Protein AF-A0A1S7RDI1-F1 (afdb_monomer_lite)

Foldseek 3Di:
DDDDDDDDFFADPVGDSAEPPADPVRNRYDCNCVRCCVVVDDDPDDVPPPPPPPDPPPPPPDDPPPDPDDDDDD

Radius of gyration: 29.31 Å; chains: 1; bounding box: 31×68×82 Å

Structure (mmCIF, N/CA/C/O backbone):
data_AF-A0A1S7RDI1-F1
#
_entry.id   AF-A0A1S7RDI1-F1
#
loop_
_atom_site.group_PDB
_atom_site.id
_atom_site.type_symbol
_atom_site.label_atom_id
_atom_site.label_alt_id
_atom_site.label_comp_id
_atom_site.label_asym_id
_atom_site.label_entity_id
_atom_site.label_seq_id
_atom_site.pdbx_PDB_ins_code
_atom_site.Cartn_x
_atom_site.Cartn_y
_atom_site.Cartn_z
_atom_site.occupancy
_atom_site.B_iso_or_equiv
_atom_site.auth_seq_id
_atom_site.auth_comp_id
_atom_site.auth_asym_id
_atom_site.auth_atom_id
_atom_site.pdbx_PDB_model_num
ATOM 1 N N . MET A 1 1 ? 11.675 14.937 -21.716 1.00 84.88 1 MET A N 1
ATOM 2 C CA . MET A 1 1 ? 11.054 14.668 -20.399 1.00 84.88 1 MET A CA 1
ATOM 3 C C . MET A 1 1 ? 11.195 13.187 -20.076 1.00 84.88 1 MET A C 1
ATOM 5 O O . MET A 1 1 ? 10.896 12.388 -20.960 1.00 84.88 1 MET A O 1
ATOM 9 N N . PRO A 1 2 ? 11.664 12.805 -18.878 1.00 87.25 2 PRO A N 1
ATOM 10 C CA . PRO A 1 2 ? 11.699 11.404 -18.463 1.00 87.25 2 PRO A CA 1
ATOM 11 C C . PRO A 1 2 ? 10.283 10.864 -18.195 1.00 87.25 2 PRO A C 1
ATOM 13 O O . PRO A 1 2 ? 9.398 11.610 -17.779 1.00 87.25 2 PRO A O 1
ATOM 16 N N . LYS A 1 3 ? 10.065 9.566 -18.446 1.00 92.31 3 LYS A N 1
ATOM 17 C CA . LYS A 1 3 ? 8.770 8.893 -18.252 1.00 92.31 3 LYS A CA 1
ATOM 18 C C . LYS A 1 3 ? 8.752 8.195 -16.891 1.00 92.31 3 LYS A C 1
ATOM 20 O O . LYS A 1 3 ? 9.564 7.304 -16.654 1.00 92.31 3 LYS A O 1
ATOM 25 N N . VAL A 1 4 ? 7.836 8.597 -16.010 1.00 95.62 4 VAL A N 1
ATOM 26 C CA . VAL A 1 4 ? 7.664 7.982 -14.683 1.00 95.62 4 VAL A CA 1
ATOM 27 C C . VAL A 1 4 ? 6.883 6.677 -14.827 1.00 95.62 4 VAL A C 1
ATOM 29 O O . VAL A 1 4 ? 5.860 6.637 -15.508 1.00 95.62 4 VAL A O 1
ATOM 32 N N . VAL A 1 5 ? 7.376 5.603 -14.206 1.00 95.75 5 VAL A N 1
ATOM 33 C CA . VAL A 1 5 ? 6.751 4.273 -14.243 1.00 95.75 5 VAL A CA 1
ATOM 34 C C . VAL A 1 5 ? 6.757 3.669 -12.844 1.00 95.75 5 VAL A C 1
ATOM 36 O O . VAL A 1 5 ? 7.794 3.645 -12.186 1.00 95.75 5 VAL A O 1
ATOM 39 N N . VAL A 1 6 ? 5.616 3.121 -12.425 1.00 92.75 6 VAL A N 1
ATOM 40 C CA . VAL A 1 6 ? 5.464 2.367 -11.175 1.00 92.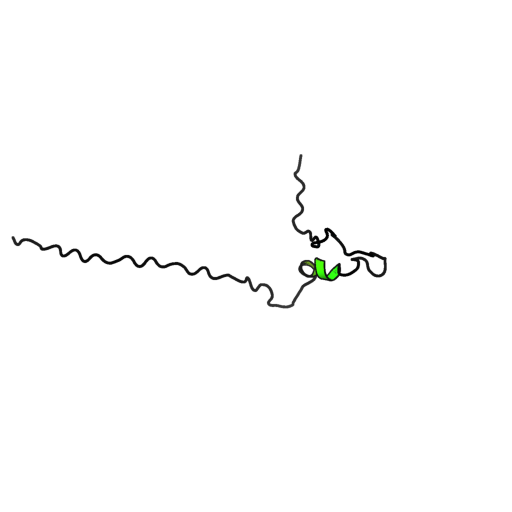75 6 VAL A CA 1
ATOM 41 C C . VAL A 1 6 ? 5.332 0.885 -11.519 1.00 92.75 6 VAL A C 1
ATOM 43 O O . VAL A 1 6 ? 4.491 0.515 -12.332 1.00 92.75 6 VAL A O 1
ATOM 46 N N . ARG A 1 7 ? 6.190 0.033 -10.945 1.00 90.38 7 ARG A N 1
ATOM 47 C CA . ARG A 1 7 ? 6.215 -1.418 -11.231 1.00 90.38 7 ARG A CA 1
ATOM 48 C C . ARG A 1 7 ? 5.797 -2.302 -10.060 1.00 90.38 7 ARG A C 1
ATOM 50 O O . ARG A 1 7 ? 5.577 -3.487 -10.263 1.00 90.38 7 ARG A O 1
ATOM 57 N N . ASN A 1 8 ? 5.727 -1.740 -8.858 1.00 89.62 8 ASN A N 1
ATOM 58 C CA . ASN A 1 8 ? 5.616 -2.501 -7.622 1.00 89.62 8 ASN A CA 1
ATOM 59 C C . ASN A 1 8 ? 4.541 -1.891 -6.721 1.00 89.62 8 ASN A C 1
ATOM 61 O O . ASN A 1 8 ? 4.842 -1.272 -5.704 1.00 89.62 8 ASN A O 1
ATOM 65 N N . PHE A 1 9 ? 3.295 -1.976 -7.179 1.00 91.38 9 PHE A N 1
ATOM 66 C CA . PHE A 1 9 ? 2.135 -1.376 -6.532 1.00 91.38 9 PHE A CA 1
ATOM 67 C C . PHE A 1 9 ? 1.040 -2.425 -6.375 1.00 91.38 9 PHE A C 1
ATOM 69 O O . PHE A 1 9 ? 0.847 -3.254 -7.267 1.00 91.38 9 PHE A O 1
ATOM 76 N N . ALA A 1 10 ? 0.336 -2.374 -5.251 1.00 91.62 10 ALA A N 1
ATOM 77 C CA . ALA A 1 10 ? -0.786 -3.243 -4.952 1.00 91.62 10 ALA A CA 1
ATOM 78 C C . ALA A 1 10 ? -2.039 -2.402 -4.730 1.00 91.62 10 ALA A C 1
ATOM 80 O O . ALA A 1 10 ? -1.977 -1.319 -4.154 1.00 91.62 10 ALA A O 1
ATOM 81 N N . ILE A 1 11 ? -3.168 -2.919 -5.199 1.00 94.00 11 ILE A N 1
ATOM 82 C CA . ILE A 1 11 ? -4.482 -2.336 -4.974 1.00 94.00 11 ILE A CA 1
ATOM 83 C C . ILE A 1 11 ? -5.455 -3.470 -4.689 1.00 94.00 11 ILE A C 1
ATOM 85 O O . ILE A 1 11 ? -5.410 -4.516 -5.344 1.00 94.00 11 ILE A O 1
ATOM 89 N N . SER A 1 12 ? -6.287 -3.297 -3.676 1.00 93.12 12 SER A N 1
ATOM 90 C CA . SER A 1 12 ? -7.361 -4.235 -3.382 1.00 93.12 12 SER A CA 1
ATOM 91 C C . SER A 1 12 ? -8.467 -4.147 -4.445 1.00 93.12 12 SER A C 1
ATOM 93 O O . SER A 1 12 ? -8.512 -3.213 -5.249 1.00 93.12 12 SER A O 1
ATOM 95 N N . LEU A 1 13 ? -9.377 -5.126 -4.472 1.00 93.81 13 LEU A N 1
ATOM 96 C CA . LEU A 1 13 ? -10.467 -5.173 -5.461 1.00 93.81 13 LEU A CA 1
ATOM 97 C C . LEU A 1 13 ? -11.426 -3.972 -5.356 1.00 93.81 13 LEU A C 1
ATOM 99 O O . LEU A 1 13 ? -12.008 -3.544 -6.347 1.00 93.81 13 LEU A O 1
ATOM 103 N N . ASP A 1 14 ? -11.564 -3.437 -4.152 1.00 92.62 14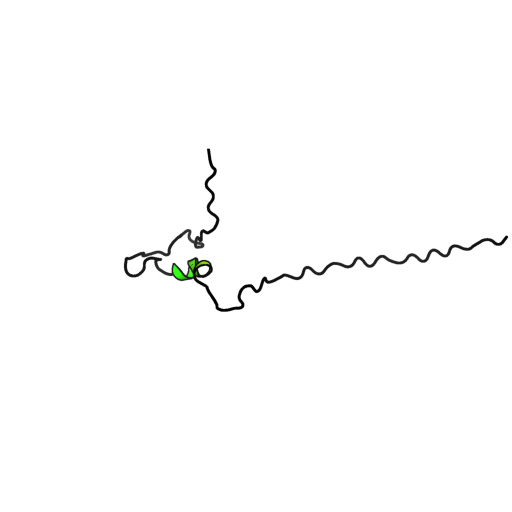 ASP A N 1
ATOM 104 C CA . ASP A 1 14 ? -12.335 -2.253 -3.779 1.00 92.62 14 ASP A CA 1
ATOM 105 C C . ASP A 1 14 ? -11.553 -0.933 -3.939 1.00 92.62 14 ASP A C 1
ATOM 107 O O . ASP A 1 14 ? -12.103 0.135 -3.685 1.00 92.62 14 ASP A O 1
ATOM 111 N N . GLY A 1 15 ? -10.308 -0.976 -4.432 1.00 95.12 15 GLY A N 1
ATOM 112 C CA . GLY A 1 15 ? -9.578 0.217 -4.875 1.00 95.12 15 GLY A CA 1
ATOM 113 C C . GLY A 1 15 ? -8.637 0.845 -3.844 1.00 95.12 15 GLY A C 1
ATOM 114 O O . GLY A 1 15 ? -8.204 1.982 -4.034 1.00 95.12 15 GLY A O 1
ATOM 115 N N . TYR A 1 16 ? -8.283 0.132 -2.776 1.00 95.06 16 TYR A N 1
ATOM 116 C CA . TYR A 1 16 ? -7.426 0.647 -1.712 1.00 95.06 16 TYR A CA 1
ATOM 117 C C . TYR A 1 16 ? -5.960 0.236 -1.895 1.00 95.06 16 TYR A C 1
ATOM 119 O O . TYR A 1 16 ? -5.650 -0.933 -2.116 1.00 95.06 16 TYR A O 1
ATOM 127 N N . GLY A 1 17 ? -5.044 1.204 -1.781 1.00 93.00 17 GLY A N 1
ATOM 128 C CA . GLY A 1 17 ? -3.593 0.955 -1.752 1.00 93.00 17 GLY A CA 1
ATOM 129 C C . GLY A 1 17 ? -3.066 0.594 -0.359 1.00 93.00 17 GLY A C 1
ATOM 130 O O . GLY A 1 17 ? -2.040 -0.057 -0.237 1.00 93.00 17 GLY A O 1
ATOM 131 N N . ALA A 1 18 ? -3.791 0.984 0.686 1.00 93.44 18 ALA A N 1
ATOM 132 C CA . ALA A 1 18 ? -3.651 0.546 2.069 1.00 93.44 18 ALA A CA 1
ATOM 133 C C . ALA A 1 18 ? -5.072 0.363 2.609 1.00 93.44 18 ALA A C 1
ATOM 135 O O . ALA A 1 18 ? -5.967 1.098 2.194 1.00 93.44 18 ALA A O 1
ATOM 136 N N . GLY A 1 19 ? -5.294 -0.625 3.469 1.00 93.44 19 GLY A N 1
ATOM 137 C CA . GLY A 1 19 ? -6.624 -0.955 3.969 1.00 93.44 19 GLY A CA 1
ATOM 138 C C . GLY A 1 19 ? -7.330 0.225 4.656 1.00 9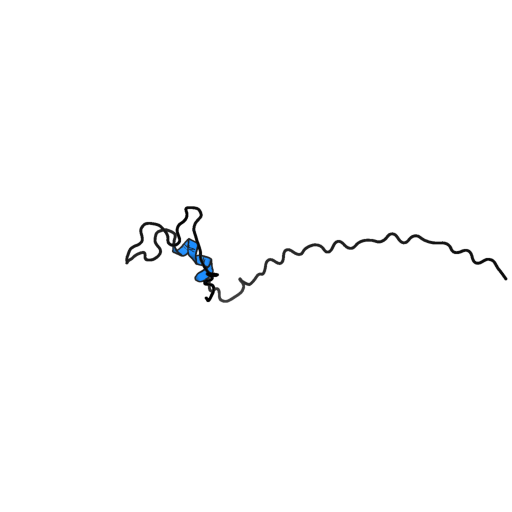3.44 19 GLY A C 1
ATOM 139 O O . GLY A 1 19 ? -6.678 1.200 5.038 1.00 93.44 19 GLY A O 1
ATOM 140 N N . PRO A 1 20 ? -8.659 0.157 4.838 1.00 94.25 20 PRO A N 1
ATOM 141 C CA . PRO A 1 20 ? -9.410 1.193 5.545 1.00 94.25 20 PRO A CA 1
ATOM 142 C C . PRO A 1 20 ? -8.962 1.332 7.0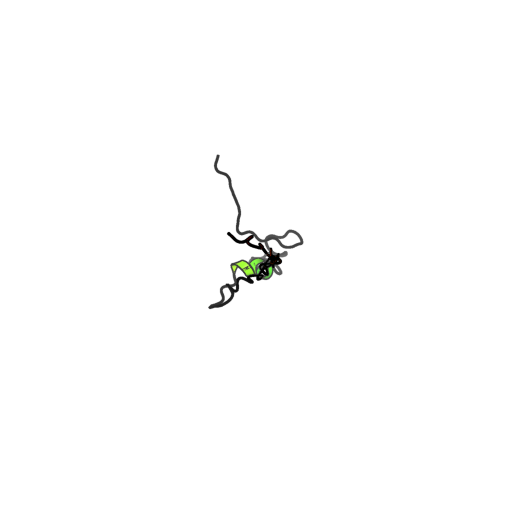11 1.00 94.25 20 PRO A C 1
ATOM 144 O O . PRO A 1 20 ? -8.311 0.443 7.563 1.00 94.25 20 PRO A O 1
ATOM 147 N N . ASP A 1 21 ? -9.322 2.450 7.646 1.00 94.50 21 ASP A N 1
ATOM 148 C CA . ASP A 1 21 ? -9.059 2.732 9.068 1.00 94.50 21 ASP A CA 1
ATOM 149 C C . ASP A 1 21 ? -7.566 2.731 9.454 1.00 94.50 21 ASP A C 1
ATOM 151 O O . ASP A 1 21 ? -7.148 2.140 10.455 1.00 94.50 21 ASP A O 1
ATOM 155 N N . GLN A 1 22 ? -6.739 3.409 8.649 1.00 95.81 22 GLN A N 1
ATOM 156 C CA . GLN A 1 22 ? -5.326 3.627 8.968 1.00 95.81 22 GLN A CA 1
ATOM 157 C C . GLN A 1 22 ? -5.165 4.464 10.246 1.00 95.81 22 GLN A C 1
ATOM 159 O O . GLN A 1 22 ? -5.808 5.500 10.424 1.00 95.81 22 GLN A O 1
ATOM 164 N N . SER A 1 23 ? -4.252 4.047 11.118 1.00 95.62 23 SER A N 1
ATOM 165 C CA . SER A 1 23 ? -3.894 4.763 12.346 1.00 95.62 23 SER A CA 1
ATOM 166 C C . SER A 1 23 ? -2.406 4.596 12.651 1.00 95.62 23 SER A C 1
ATOM 168 O O . SER A 1 23 ? -1.712 3.822 11.995 1.00 95.62 23 SER A O 1
ATOM 170 N N . LEU A 1 24 ? -1.893 5.291 13.670 1.00 95.25 24 LEU A N 1
ATOM 171 C CA . LEU A 1 24 ? -0.502 5.099 14.106 1.00 95.25 24 LEU A CA 1
ATOM 172 C C . LEU A 1 24 ? -0.239 3.666 14.589 1.00 95.25 24 LEU A C 1
ATOM 174 O O . LEU A 1 24 ? 0.869 3.160 14.444 1.00 95.25 24 LEU A O 1
ATOM 178 N N . GLN A 1 25 ? -1.258 3.017 15.155 1.00 93.69 25 GLN A N 1
ATOM 179 C CA . GLN A 1 25 ? -1.189 1.637 15.628 1.00 93.69 25 GLN A CA 1
ATOM 180 C C . GLN A 1 25 ? -1.412 0.627 14.495 1.00 93.69 25 GLN A C 1
ATOM 182 O O . GLN A 1 25 ? -0.909 -0.489 14.577 1.00 93.69 25 GLN A O 1
ATOM 187 N N . ASN A 1 26 ? -2.144 1.011 13.445 1.00 91.75 26 ASN A N 1
ATOM 188 C CA . ASN A 1 26 ? -2.411 0.186 12.270 1.00 91.75 26 ASN A CA 1
ATOM 189 C C . ASN A 1 26 ? -2.057 0.949 10.980 1.00 91.75 26 ASN A C 1
ATOM 191 O O . ASN A 1 26 ? -2.948 1.448 10.282 1.00 91.75 26 ASN A O 1
ATOM 195 N N . PRO A 1 27 ? -0.760 1.075 10.653 1.00 92.00 27 PRO A N 1
ATOM 196 C CA . PRO A 1 27 ? -0.304 1.980 9.600 1.00 92.00 27 PRO A CA 1
ATOM 197 C C . PRO A 1 27 ? -0.752 1.553 8.200 1.00 92.00 27 PRO A C 1
ATOM 199 O O . PRO A 1 27 ? -0.929 2.402 7.329 1.00 92.00 27 PRO A O 1
ATOM 202 N N . LEU A 1 28 ? -0.968 0.254 7.970 1.00 93.06 28 LEU A N 1
ATOM 203 C CA . LEU A 1 28 ? -1.456 -0.261 6.688 1.00 93.06 28 LEU A CA 1
ATOM 204 C C . LEU A 1 28 ? -2.981 -0.387 6.631 1.00 93.06 28 LEU A C 1
ATOM 206 O O . LEU A 1 28 ? -3.503 -0.726 5.573 1.00 93.06 28 LEU A O 1
ATOM 210 N N . GLY A 1 29 ? -3.693 -0.100 7.721 1.00 93.81 29 GLY A N 1
ATOM 211 C CA . GLY A 1 29 ? -5.140 -0.264 7.795 1.00 93.81 29 GLY A CA 1
ATOM 212 C C . GLY A 1 29 ? -5.583 -1.729 7.810 1.00 93.81 29 GLY A C 1
ATOM 213 O O . GLY A 1 29 ? -4.787 -2.674 7.772 1.00 93.81 29 GLY A O 1
ATOM 214 N N . VAL A 1 30 ? -6.888 -1.947 7.926 1.00 93.81 30 VAL A N 1
ATOM 215 C CA . VAL A 1 30 ? -7.486 -3.282 8.043 1.00 93.81 30 VAL A CA 1
ATOM 216 C C . VAL A 1 30 ? -7.209 -4.088 6.771 1.00 93.81 30 VAL A C 1
ATOM 218 O O . VAL A 1 30 ? -7.514 -3.642 5.672 1.00 93.81 30 VAL A O 1
ATOM 221 N N . LYS A 1 31 ? -6.625 -5.287 6.911 1.00 91.38 31 LYS A N 1
ATOM 222 C CA . LYS A 1 31 ? -6.169 -6.149 5.795 1.00 91.38 31 LYS A CA 1
ATOM 223 C C . LYS A 1 31 ? -5.076 -5.541 4.900 1.00 91.38 31 LYS A C 1
ATOM 225 O O . LYS A 1 31 ? -4.722 -6.135 3.881 1.00 91.38 31 LYS A O 1
ATOM 230 N N . GLY A 1 32 ? -4.472 -4.416 5.285 1.00 91.81 32 GLY A N 1
ATOM 231 C CA . GLY A 1 32 ? -3.377 -3.817 4.523 1.00 91.81 32 GLY A CA 1
ATOM 232 C C . GLY A 1 32 ? -2.136 -4.704 4.435 1.00 91.81 32 GLY A C 1
ATOM 233 O O . GLY A 1 32 ? -1.491 -4.763 3.392 1.00 91.81 32 GLY A O 1
ATOM 234 N N . GLU A 1 33 ? -1.826 -5.459 5.488 1.00 90.94 33 GLU A N 1
ATOM 235 C CA . GLU A 1 33 ? -0.736 -6.444 5.469 1.00 90.94 33 GLU A CA 1
ATOM 236 C C . GLU A 1 33 ? -1.025 -7.619 4.525 1.00 90.94 33 GLU A C 1
ATOM 238 O O . GLU A 1 33 ? -0.120 -8.108 3.850 1.00 90.94 33 GLU A O 1
ATOM 243 N N . GLU A 1 34 ? -2.290 -8.043 4.426 1.00 90.56 34 GLU A N 1
ATOM 244 C CA . GLU A 1 34 ? -2.724 -9.104 3.512 1.00 90.56 34 GLU A CA 1
ATOM 245 C C . GLU A 1 34 ? -2.518 -8.684 2.050 1.00 90.56 34 GLU A C 1
ATOM 247 O O . GLU A 1 34 ? -1.924 -9.432 1.267 1.00 90.56 34 GLU A O 1
ATOM 252 N N . LEU A 1 35 ? -2.903 -7.444 1.717 1.00 90.88 35 LEU A N 1
ATOM 253 C CA . LEU A 1 35 ? -2.679 -6.832 0.403 1.00 90.88 35 LEU A CA 1
ATOM 254 C C . LEU A 1 35 ? -1.189 -6.801 0.017 1.00 90.88 35 LEU A C 1
ATOM 256 O O . LEU A 1 35 ? -0.842 -6.969 -1.154 1.00 90.88 35 LEU A O 1
ATOM 260 N N . HIS A 1 36 ? -0.302 -6.621 0.996 1.00 91.38 36 HIS A N 1
ATOM 261 C CA . HIS A 1 36 ? 1.141 -6.496 0.790 1.00 91.38 36 HIS A CA 1
ATOM 262 C C . HIS A 1 36 ? 1.932 -7.774 1.088 1.00 91.38 36 HIS A C 1
ATOM 264 O O . HIS A 1 36 ? 3.164 -7.741 1.108 1.00 91.38 36 HIS A O 1
ATOM 270 N N . GLN A 1 37 ? 1.275 -8.927 1.256 1.00 88.69 37 GLN A N 1
ATOM 271 C CA . GLN A 1 37 ? 1.979 -10.189 1.518 1.00 88.69 37 GLN A CA 1
ATOM 272 C C . GLN A 1 37 ? 3.047 -10.512 0.468 1.00 88.69 37 GLN A C 1
ATOM 274 O O . GLN A 1 37 ? 4.064 -11.111 0.796 1.00 88.69 37 GLN A O 1
ATOM 279 N N . TRP A 1 38 ? 2.848 -10.119 -0.789 1.00 85.19 38 TRP A N 1
ATOM 280 C CA . TRP A 1 38 ? 3.833 -10.310 -1.855 1.00 85.19 38 TRP A CA 1
ATOM 281 C C . TRP A 1 38 ? 5.149 -9.547 -1.602 1.00 85.19 38 TRP A C 1
ATOM 283 O O . TRP A 1 38 ? 6.198 -10.003 -2.049 1.00 85.19 38 TRP A O 1
ATOM 293 N N . ALA A 1 39 ? 5.100 -8.416 -0.887 1.00 85.12 39 ALA A N 1
ATOM 294 C CA . ALA A 1 39 ? 6.258 -7.586 -0.559 1.00 85.12 39 ALA A CA 1
ATOM 295 C C . ALA A 1 39 ? 6.959 -8.063 0.720 1.00 85.12 39 ALA A C 1
ATOM 297 O O . ALA A 1 39 ? 8.180 -7.973 0.824 1.00 85.12 39 ALA A O 1
ATOM 298 N N . PHE A 1 40 ? 6.187 -8.581 1.682 1.00 73.88 40 PHE A N 1
ATOM 299 C CA . PHE A 1 40 ? 6.684 -8.962 3.009 1.00 73.88 40 PHE A CA 1
ATOM 300 C C . PHE A 1 40 ? 6.985 -10.457 3.172 1.00 73.88 40 PHE A C 1
ATOM 302 O O . PHE A 1 40 ? 7.640 -10.843 4.139 1.00 73.88 40 PHE A O 1
ATOM 309 N N . LYS A 1 41 ? 6.563 -11.321 2.239 1.00 64.38 41 LYS A N 1
ATOM 310 C CA . LYS A 1 41 ? 6.931 -12.744 2.254 1.00 64.38 41 LYS A CA 1
ATOM 311 C C . LYS A 1 41 ? 8.390 -12.934 1.837 1.00 64.38 41 LYS A C 1
ATOM 313 O O . LYS A 1 41 ? 8.687 -13.260 0.690 1.00 64.38 41 LYS A O 1
ATOM 318 N N . THR A 1 42 ? 9.301 -12.838 2.796 1.00 51.16 42 THR A N 1
ATOM 319 C CA . THR A 1 42 ? 10.553 -13.597 2.751 1.00 51.16 42 THR A CA 1
ATOM 320 C C . THR A 1 42 ? 10.305 -14.950 3.421 1.00 51.16 42 THR A C 1
ATOM 322 O O . THR A 1 42 ? 10.017 -15.039 4.608 1.00 51.16 42 THR A O 1
ATOM 325 N N . ALA A 1 43 ? 10.380 -16.037 2.658 1.00 5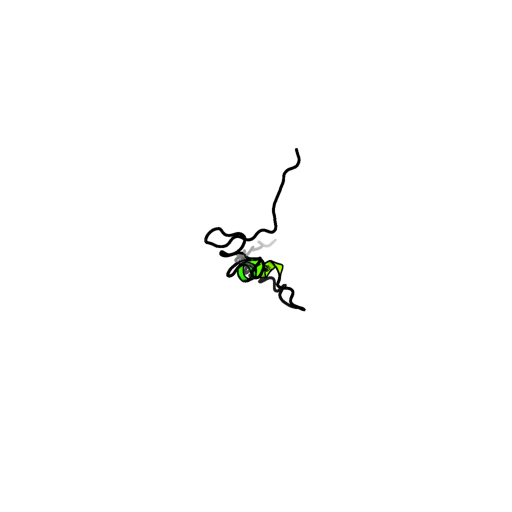2.06 43 ALA A N 1
ATOM 326 C CA . ALA A 1 43 ? 10.589 -17.364 3.238 1.00 52.06 43 ALA A CA 1
ATOM 327 C C . ALA A 1 43 ? 12.086 -17.694 3.112 1.00 52.06 43 ALA A C 1
ATOM 329 O O . ALA A 1 43 ? 12.642 -17.432 2.038 1.00 52.06 43 ALA A O 1
ATOM 330 N N . PRO A 1 44 ? 12.766 -18.302 4.106 1.00 47.22 44 PRO A N 1
ATOM 331 C CA . PRO A 1 44 ? 13.996 -19.017 3.804 1.00 47.22 44 PRO A CA 1
ATOM 332 C C . PRO A 1 44 ? 13.627 -20.265 2.989 1.00 47.22 44 PRO A C 1
ATOM 334 O O . PRO A 1 44 ? 13.296 -21.283 3.578 1.00 47.22 44 PRO A O 1
ATOM 337 N N . SER A 1 45 ? 13.694 -20.185 1.647 1.00 53.28 45 SER A N 1
ATOM 338 C CA . SER A 1 45 ? 13.431 -21.294 0.695 1.00 53.28 45 SER A CA 1
ATOM 339 C C . SER A 1 45 ? 11.968 -21.807 0.763 1.00 53.28 45 SER A C 1
ATOM 341 O O . SER A 1 45 ? 11.392 -21.973 1.819 1.00 53.28 45 SER A O 1
ATOM 343 N N . THR A 1 46 ? 11.160 -22.027 -0.270 1.00 43.09 46 THR A N 1
ATOM 344 C CA . THR A 1 46 ? 11.338 -22.496 -1.646 1.00 43.09 46 THR A CA 1
ATOM 345 C C . THR A 1 46 ? 10.166 -21.936 -2.483 1.00 43.09 46 THR A C 1
ATOM 347 O O . THR A 1 46 ? 9.485 -22.647 -3.215 1.00 43.09 46 THR A O 1
ATOM 350 N N . ALA A 1 47 ? 9.851 -20.644 -2.329 1.00 43.38 47 ALA A N 1
ATOM 351 C CA . ALA A 1 47 ? 8.702 -20.022 -3.003 1.00 43.38 47 ALA A CA 1
ATOM 352 C C . ALA A 1 47 ? 9.017 -19.486 -4.412 1.00 43.38 47 ALA A C 1
ATOM 354 O O . ALA A 1 47 ? 8.094 -19.146 -5.149 1.00 43.38 47 ALA A O 1
ATOM 355 N N . CYS A 1 48 ? 10.279 -19.544 -4.864 1.00 44.25 48 CYS A N 1
ATOM 356 C CA . CYS A 1 48 ? 10.582 -19.588 -6.300 1.00 44.25 48 CYS A CA 1
ATOM 357 C C . CYS A 1 48 ? 10.218 -20.973 -6.876 1.00 44.25 48 CYS A C 1
ATOM 359 O O . CYS A 1 48 ? 10.987 -21.600 -7.598 1.00 44.25 48 CYS A O 1
ATOM 361 N N . SER A 1 49 ? 9.029 -21.486 -6.553 1.00 50.88 49 SER A N 1
ATOM 362 C CA . SER A 1 49 ? 8.376 -22.460 -7.410 1.00 50.88 49 SER A CA 1
ATOM 363 C C . SER A 1 49 ? 7.682 -21.642 -8.482 1.00 50.88 49 SER A C 1
ATOM 365 O O . SER A 1 49 ? 6.501 -21.300 -8.395 1.00 50.88 49 SER A O 1
ATOM 367 N N . ALA A 1 50 ? 8.461 -21.275 -9.500 1.00 49.59 50 ALA A N 1
ATOM 368 C CA . ALA A 1 50 ? 7.898 -21.011 -10.803 1.00 49.59 50 ALA A CA 1
ATOM 369 C C . ALA A 1 50 ? 6.999 -22.211 -11.118 1.00 49.59 50 ALA A C 1
ATOM 371 O O . ALA A 1 50 ? 7.489 -23.292 -11.455 1.00 49.59 50 ALA A O 1
ATOM 372 N N . ARG A 1 51 ? 5.680 -22.038 -10.982 1.00 42.97 51 ARG A N 1
ATOM 373 C CA . ARG A 1 51 ? 4.701 -22.955 -11.551 1.00 42.97 51 ARG A CA 1
ATOM 374 C C . ARG A 1 51 ? 4.846 -22.820 -13.061 1.00 42.97 51 ARG A C 1
ATOM 376 O O . ARG A 1 51 ? 4.106 -22.102 -13.727 1.00 42.97 51 ARG A O 1
ATOM 383 N N . ARG A 1 52 ? 5.866 -23.489 -13.594 1.00 44.59 52 ARG A N 1
ATOM 384 C CA . ARG A 1 52 ? 6.027 -23.786 -15.004 1.00 44.59 52 ARG A CA 1
ATOM 385 C C . ARG A 1 52 ? 4.834 -24.667 -15.332 1.00 44.59 52 ARG A C 1
ATOM 387 O O . ARG A 1 52 ? 4.872 -25.875 -15.125 1.00 44.59 52 ARG A O 1
ATOM 394 N N . VAL A 1 53 ? 3.747 -24.051 -15.787 1.00 52.62 53 VAL A N 1
ATOM 395 C CA . VAL A 1 53 ? 2.745 -24.757 -16.575 1.00 52.62 53 VAL A CA 1
ATOM 396 C C . VAL A 1 53 ? 3.508 -25.347 -17.752 1.00 52.62 53 VAL A C 1
ATOM 398 O O . VAL A 1 53 ? 3.901 -24.646 -18.684 1.00 52.62 53 VAL A O 1
ATOM 401 N N . ALA A 1 54 ? 3.850 -26.627 -17.639 1.00 47.47 54 ALA A N 1
ATOM 402 C CA . ALA A 1 54 ? 4.457 -27.378 -18.712 1.00 47.47 54 ALA A CA 1
ATOM 403 C C . ALA A 1 54 ? 3.445 -27.373 -19.859 1.00 47.47 54 ALA A C 1
ATOM 405 O O . ALA A 1 54 ? 2.465 -28.113 -19.836 1.00 47.47 54 ALA A O 1
ATOM 406 N N . ARG A 1 55 ? 3.639 -26.490 -20.846 1.00 44.28 55 ARG A N 1
ATOM 407 C CA . ARG A 1 55 ? 2.967 -26.622 -22.139 1.00 44.28 55 ARG A CA 1
ATOM 408 C C . ARG A 1 55 ? 3.370 -27.994 -22.680 1.00 44.28 55 ARG A C 1
ATOM 410 O O . ARG A 1 55 ? 4.569 -28.200 -22.883 1.00 44.28 55 ARG A O 1
ATOM 417 N N . PRO A 1 56 ? 2.433 -28.918 -22.941 1.00 45.56 56 PRO A N 1
ATOM 418 C CA . PRO A 1 56 ? 2.785 -30.121 -23.662 1.00 45.56 56 PRO A CA 1
ATOM 419 C C . PRO A 1 56 ? 3.218 -29.688 -25.063 1.00 45.56 56 PRO A C 1
ATOM 421 O O . PRO A 1 56 ? 2.455 -29.063 -25.807 1.00 45.56 56 PRO A O 1
ATOM 424 N N . VAL A 1 57 ? 4.473 -29.965 -25.415 1.00 61.12 57 VAL A N 1
ATOM 425 C CA . VAL A 1 57 ? 4.945 -29.850 -26.793 1.00 61.12 57 VAL A CA 1
ATOM 426 C C . VAL A 1 57 ? 4.156 -30.876 -27.594 1.00 61.12 57 VAL A C 1
ATOM 428 O O . VAL A 1 57 ? 4.352 -32.079 -27.446 1.00 61.12 57 VAL A O 1
ATOM 431 N N . ARG A 1 58 ? 3.221 -30.400 -28.418 1.00 51.03 58 ARG A N 1
ATOM 432 C CA . ARG A 1 58 ? 2.489 -31.231 -29.373 1.00 51.03 58 ARG A CA 1
ATOM 433 C C . ARG A 1 58 ? 3.495 -31.752 -30.396 1.00 51.03 58 ARG A C 1
ATOM 435 O O . ARG A 1 58 ? 3.826 -31.051 -31.352 1.00 51.03 58 ARG A O 1
ATOM 442 N N . THR A 1 59 ? 4.014 -32.957 -30.184 1.00 52.88 59 THR A N 1
ATOM 443 C CA . THR A 1 59 ? 4.814 -33.657 -31.185 1.00 52.88 59 THR A CA 1
ATOM 444 C C . THR A 1 59 ? 3.904 -33.928 -32.381 1.00 52.88 59 THR A C 1
ATOM 446 O O . THR A 1 59 ? 2.905 -34.639 -32.290 1.00 52.88 59 THR A O 1
ATOM 449 N N . LYS A 1 60 ? 4.186 -33.284 -33.517 1.00 49.28 60 LYS A N 1
ATOM 450 C CA . LYS A 1 60 ? 3.535 -33.634 -34.779 1.00 49.28 60 LYS A CA 1
ATOM 451 C C . LYS A 1 60 ? 4.076 -34.999 -35.194 1.00 49.28 60 LYS A C 1
ATOM 453 O O . LYS A 1 60 ? 5.194 -35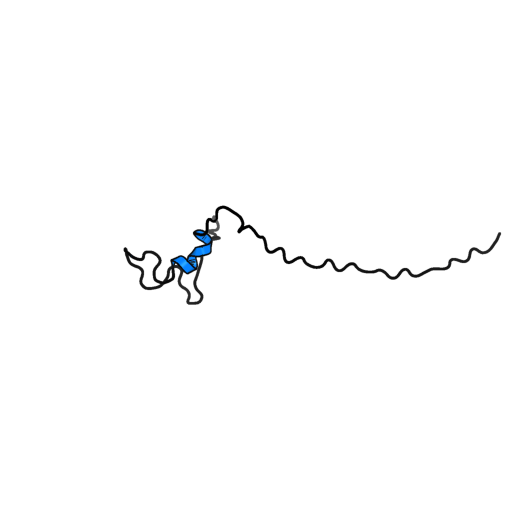.093 -35.693 1.00 49.28 60 LYS A O 1
ATOM 458 N N . THR A 1 61 ? 3.299 -36.054 -34.987 1.00 52.50 61 THR A N 1
ATOM 459 C CA . THR A 1 61 ? 3.498 -37.321 -35.688 1.00 52.50 61 THR A CA 1
ATOM 460 C C . THR A 1 61 ? 3.241 -37.076 -37.174 1.00 52.50 61 THR A C 1
ATOM 462 O O . THR A 1 61 ? 2.106 -36.919 -37.615 1.00 52.50 61 THR A O 1
ATOM 465 N N . PHE A 1 62 ? 4.315 -36.968 -37.955 1.00 51.00 62 PHE A N 1
ATOM 466 C CA . PHE A 1 62 ? 4.223 -36.995 -39.411 1.00 51.00 62 PHE A CA 1
ATOM 467 C C . PHE A 1 62 ? 3.929 -38.435 -39.858 1.00 51.00 62 PHE A C 1
ATOM 469 O O . PHE A 1 62 ? 4.664 -39.344 -39.461 1.00 51.00 62 PHE A O 1
ATOM 476 N N . PRO A 1 63 ? 2.896 -38.681 -40.683 1.00 48.31 63 PRO A N 1
ATOM 477 C CA . PRO A 1 63 ? 2.679 -40.004 -41.244 1.00 48.31 63 PRO A CA 1
ATOM 478 C C . PRO A 1 63 ? 3.802 -40.299 -42.245 1.00 48.31 63 PRO A C 1
ATOM 480 O O . PRO A 1 63 ? 3.985 -39.570 -43.223 1.00 48.31 63 PRO A O 1
ATOM 483 N N . LYS A 1 64 ? 4.564 -41.375 -42.017 1.00 53.44 64 LYS A N 1
ATOM 484 C CA . LYS A 1 64 ? 5.489 -41.902 -43.025 1.00 53.44 64 LYS A CA 1
ATOM 485 C C . LYS A 1 64 ? 4.662 -42.436 -44.195 1.00 53.44 64 LYS A C 1
ATOM 487 O O . LYS A 1 64 ? 4.169 -43.559 -44.146 1.00 53.44 64 LYS A O 1
ATOM 492 N N . LYS A 1 65 ? 4.500 -41.642 -45.256 1.00 46.81 65 LYS A N 1
ATOM 493 C CA . LYS A 1 65 ? 4.070 -42.169 -46.555 1.00 46.81 65 LYS A CA 1
ATOM 494 C C . LYS A 1 65 ? 5.190 -43.074 -47.067 1.00 46.81 65 LYS A C 1
ATOM 496 O O . LYS A 1 65 ? 6.248 -42.595 -47.466 1.00 46.81 65 LYS A O 1
ATOM 501 N N . ALA A 1 66 ? 4.961 -44.382 -47.016 1.00 57.09 66 ALA A N 1
ATOM 502 C CA . ALA A 1 66 ? 5.779 -45.367 -47.702 1.00 57.09 66 ALA A CA 1
ATOM 503 C C . ALA A 1 66 ? 5.632 -45.147 -49.216 1.00 57.09 66 ALA A C 1
ATOM 505 O O . ALA A 1 66 ? 4.659 -45.586 -49.825 1.00 57.09 66 ALA A O 1
ATOM 506 N N . SER A 1 67 ? 6.575 -44.421 -49.814 1.00 52.44 67 SER A N 1
ATOM 507 C CA . SER A 1 67 ? 6.735 -44.394 -51.265 1.00 52.44 67 SER A CA 1
ATOM 508 C C . SER A 1 67 ? 7.566 -45.613 -51.652 1.00 52.44 67 SER A C 1
ATOM 510 O O . SER A 1 67 ? 8.779 -45.638 -51.445 1.00 52.44 67 SER A O 1
ATOM 512 N N . LYS A 1 68 ? 6.901 -46.660 -52.153 1.00 53.38 68 LYS A N 1
ATOM 513 C CA . LYS A 1 68 ? 7.571 -47.730 -52.893 1.00 53.38 68 LYS A CA 1
ATOM 514 C C . LYS A 1 68 ? 8.041 -47.125 -54.215 1.00 53.38 68 LYS A C 1
ATOM 516 O O . LYS A 1 68 ? 7.246 -46.966 -55.134 1.00 53.38 68 LYS A O 1
ATOM 521 N N . ILE A 1 69 ? 9.317 -46.774 -54.295 1.00 50.59 69 ILE A N 1
ATOM 522 C CA . ILE A 1 69 ? 9.974 -46.520 -55.574 1.00 50.59 69 ILE A CA 1
ATOM 523 C C . ILE A 1 69 ? 10.380 -47.892 -56.109 1.00 50.59 69 ILE A C 1
ATOM 525 O O . ILE A 1 69 ? 11.276 -48.536 -55.568 1.00 50.59 69 ILE A O 1
ATOM 529 N N . SER A 1 70 ? 9.660 -48.373 -57.123 1.00 51.31 70 SER A N 1
ATOM 530 C CA . SER A 1 70 ? 10.125 -49.485 -57.944 1.00 51.31 70 SER A CA 1
ATOM 531 C C . SER A 1 70 ? 11.245 -48.969 -58.842 1.00 51.31 70 SER A C 1
ATOM 533 O O . SER A 1 70 ? 11.023 -48.068 -59.649 1.00 51.31 70 SER A O 1
ATOM 535 N N . VAL A 1 71 ? 12.435 -49.537 -58.702 1.00 54.38 71 VAL A N 1
ATOM 536 C CA . VAL A 1 71 ? 13.509 -49.403 -59.689 1.00 54.38 71 VAL A CA 1
ATOM 537 C C . VAL A 1 71 ? 13.161 -50.257 -60.914 1.00 54.38 71 VAL A C 1
ATOM 539 O O . VAL A 1 71 ? 12.914 -51.453 -60.740 1.00 54.38 71 VAL A O 1
ATOM 542 N N . PRO A 1 72 ? 13.108 -49.701 -62.139 1.00 42.06 72 PRO A N 1
ATOM 543 C CA . PRO A 1 72 ? 13.115 -50.519 -63.338 1.00 42.06 72 PRO A CA 1
ATOM 544 C C . PRO A 1 72 ? 14.554 -50.965 -63.604 1.00 42.06 72 PRO A C 1
ATOM 546 O O . PRO A 1 72 ? 15.485 -50.165 -63.534 1.00 42.06 72 PRO A O 1
ATOM 549 N N . GLY A 1 73 ? 14.719 -52.263 -63.850 1.00 49.97 73 GLY A N 1
ATOM 550 C CA . GLY A 1 73 ? 16.007 -52.851 -64.177 1.00 49.97 73 GLY A CA 1
ATOM 551 C C . GLY A 1 73 ? 16.585 -52.272 -65.462 1.00 49.97 73 GLY A C 1
ATOM 552 O O . GLY A 1 73 ? 15.869 -52.151 -66.454 1.00 49.97 73 GLY A O 1
ATOM 553 N N . PHE A 1 74 ? 17.871 -51.947 -65.397 1.00 42.81 74 PHE A N 1
ATOM 554 C CA . PHE A 1 74 ? 18.878 -52.109 -66.440 1.00 42.81 74 PHE A CA 1
ATOM 555 C C . PHE A 1 74 ? 20.251 -52.127 -65.765 1.00 42.81 74 PHE A C 1
ATOM 557 O O . PHE A 1 74 ? 20.435 -51.347 -64.801 1.00 42.81 74 PHE A O 1
#

pLDDT: mean 72.51, std 21.31, range [42.06, 95.81]

Sequence (74 aa):
MPKVVVRNFAISLDGYGAGPDQSLQNPLGVKGEELHQWAFKTAPSTACSARRVARPVRTKTFPKKASKISVPGF

Secondary structure (DSSP, 8-state):
-PPP---S----TTS-SS-SS--SSSTT-TTHHHHTHHHH---SS------------------------PPPP-